Protein AF-A0A5B0MUD1-F1 (afdb_monomer_lite)

Secondary structure (DSSP, 8-state):
--HHHHTTT-HHHHHHHHHHHHHTTTTTT-HHHHHHHHHHHHHHHHHHTT---TT----HHHHHHHHHHHHH-HHHHHHHHHHH----HHHHHHHHHHHTT-

Structure (mmCIF, N/CA/C/O backbone):
data_AF-A0A5B0MUD1-F1
#
_entry.id   AF-A0A5B0MUD1-F1
#
loop_
_atom_site.group_PDB
_atom_site.id
_atom_site.type_symbol
_atom_site.label_atom_id
_atom_site.label_alt_id
_atom_site.label_comp_id
_atom_site.label_asym_id
_atom_site.label_entity_id
_atom_site.label_seq_id
_atom_site.pdbx_PDB_ins_code
_atom_site.Cartn_x
_atom_site.Cartn_y
_atom_site.Cartn_z
_atom_site.occupancy
_atom_site.B_iso_or_equiv
_atom_site.auth_seq_id
_atom_site.auth_comp_id
_atom_site.auth_asym_id
_atom_site.auth_atom_id
_atom_site.pdbx_PDB_model_num
ATOM 1 N N . MET A 1 1 ? -17.672 11.721 11.932 1.00 55.66 1 MET A N 1
ATOM 2 C CA . MET A 1 1 ? -16.303 12.182 12.255 1.00 55.66 1 MET A CA 1
ATOM 3 C C . MET A 1 1 ? -15.477 12.113 10.975 1.00 55.66 1 MET A C 1
ATOM 5 O O . MET A 1 1 ? -15.619 11.126 10.269 1.00 55.66 1 MET A O 1
ATOM 9 N N . HIS A 1 2 ? -14.732 13.163 10.614 1.00 68.94 2 HIS A N 1
ATOM 10 C CA . HIS A 1 2 ? -13.956 13.226 9.360 1.00 68.94 2 HIS A CA 1
ATOM 11 C C . HIS A 1 2 ? -12.499 12.812 9.628 1.00 68.94 2 HIS A C 1
ATOM 13 O O . HIS A 1 2 ? -11.946 13.239 10.641 1.00 68.94 2 HIS A O 1
ATOM 19 N N . LEU A 1 3 ? -11.879 12.031 8.731 1.00 63.69 3 LEU A N 1
ATOM 20 C CA . LEU A 1 3 ? -10.482 11.570 8.861 1.00 63.69 3 LEU A CA 1
ATOM 21 C C . LEU A 1 3 ? -9.494 12.722 9.117 1.00 63.69 3 LEU A C 1
ATOM 23 O O . LEU A 1 3 ? -8.623 12.596 9.967 1.00 63.69 3 LEU A O 1
ATOM 27 N N . GLU A 1 4 ? -9.681 13.864 8.453 1.00 61.62 4 GLU A N 1
ATOM 28 C CA . GLU A 1 4 ? -8.832 15.061 8.594 1.00 61.62 4 GLU A CA 1
ATOM 29 C C . GLU A 1 4 ? -8.854 15.698 9.990 1.00 61.62 4 GLU A C 1
ATOM 31 O O . GLU A 1 4 ? -7.948 16.448 10.349 1.00 61.62 4 GLU A O 1
ATOM 36 N N . LYS A 1 5 ? -9.913 15.456 10.772 1.00 65.69 5 LYS A N 1
ATOM 37 C CA . LYS A 1 5 ? -9.987 15.924 12.162 1.00 65.69 5 LYS A CA 1
ATOM 38 C C . LYS A 1 5 ? -9.304 14.935 13.105 1.00 65.69 5 LYS A C 1
ATOM 40 O O . LYS A 1 5 ? -8.620 15.362 14.023 1.00 65.69 5 LYS A O 1
ATOM 45 N N . ALA A 1 6 ? -9.421 13.635 12.830 1.00 61.22 6 ALA A N 1
ATOM 46 C CA . ALA A 1 6 ? -8.802 12.593 13.644 1.00 61.22 6 ALA A CA 1
ATOM 47 C C . ALA A 1 6 ? -7.268 12.584 13.560 1.00 61.22 6 ALA A C 1
ATO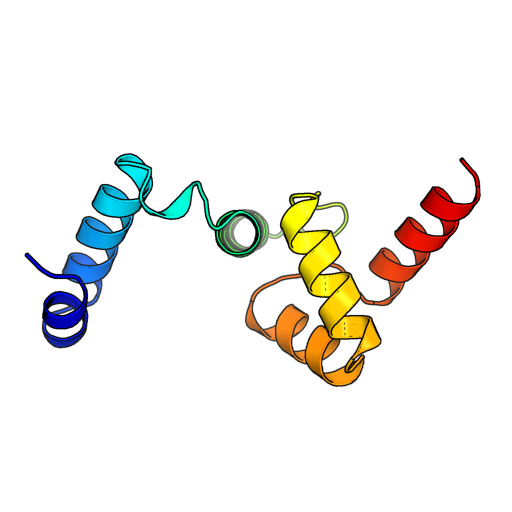M 49 O O . ALA A 1 6 ? -6.623 12.271 14.552 1.00 61.22 6 ALA A O 1
ATOM 50 N N . THR A 1 7 ? -6.677 13.004 12.434 1.00 57.47 7 THR A N 1
ATOM 51 C CA . THR A 1 7 ? -5.214 13.179 12.301 1.00 57.47 7 THR A CA 1
ATOM 52 C C . THR A 1 7 ? -4.633 14.277 13.200 1.00 57.47 7 T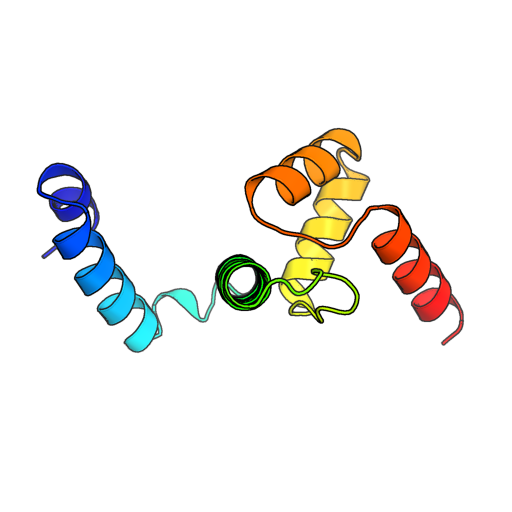HR A C 1
ATOM 54 O O . THR A 1 7 ? -3.416 14.375 13.316 1.00 57.47 7 THR A O 1
ATOM 57 N N . LYS A 1 8 ? -5.476 15.120 13.813 1.00 60.22 8 LYS A N 1
ATOM 58 C CA . LYS A 1 8 ? -5.065 16.201 14.724 1.00 60.22 8 LYS A CA 1
ATOM 59 C C . LYS A 1 8 ? -5.306 15.884 16.202 1.00 60.22 8 LYS A C 1
ATOM 61 O O . LYS A 1 8 ? -4.860 16.656 17.043 1.00 60.22 8 LYS A O 1
ATOM 66 N N . GLU A 1 9 ? -6.039 14.814 16.508 1.00 61.00 9 GLU A N 1
ATOM 67 C CA . GLU A 1 9 ? -6.400 14.438 17.880 1.00 61.00 9 GLU A CA 1
ATOM 68 C C . GLU A 1 9 ? -5.443 13.387 18.444 1.00 61.00 9 GLU A C 1
ATOM 70 O O . GLU A 1 9 ? -4.769 13.663 19.430 1.00 61.00 9 GLU A O 1
ATOM 75 N N . ASP A 1 10 ? -5.393 12.200 17.829 1.00 74.81 10 ASP A N 1
ATOM 76 C CA . ASP A 1 10 ? -4.514 11.094 18.228 1.00 74.81 10 ASP A CA 1
ATOM 77 C C . ASP A 1 10 ? -4.510 9.964 17.176 1.00 74.81 10 ASP A C 1
ATOM 79 O O . ASP A 1 10 ? -5.508 9.726 16.477 1.00 74.81 10 ASP A O 1
ATOM 83 N N . ASP A 1 11 ? -3.408 9.214 17.113 1.00 71.94 11 ASP A N 1
ATOM 84 C CA . ASP A 1 11 ? -3.195 8.123 16.159 1.00 71.94 11 ASP A CA 1
ATOM 85 C C . ASP A 1 11 ? -4.218 6.983 16.314 1.00 71.94 11 ASP A C 1
ATOM 87 O O . ASP A 1 11 ? -4.669 6.421 15.308 1.00 71.94 11 ASP A O 1
ATOM 91 N N . GLN A 1 12 ? -4.659 6.634 17.534 1.00 79.12 12 GLN A N 1
ATOM 92 C CA . GLN A 1 12 ? -5.659 5.565 17.703 1.00 79.12 12 GLN A CA 1
ATOM 93 C C . GLN A 1 12 ? -7.001 5.928 17.070 1.00 79.12 12 GLN A C 1
ATOM 95 O O . GLN A 1 12 ? -7.676 5.071 16.485 1.00 79.12 12 GLN A O 1
ATOM 100 N N . THR A 1 13 ? -7.409 7.186 17.210 1.00 83.75 13 THR A N 1
ATOM 101 C CA . THR A 1 13 ? -8.668 7.690 16.660 1.00 83.75 13 THR A CA 1
ATOM 102 C C . THR A 1 13 ? -8.632 7.650 15.135 1.00 83.75 13 THR A C 1
ATOM 104 O O . THR A 1 13 ? -9.602 7.215 14.501 1.00 83.75 13 THR A O 1
ATOM 107 N N . PHE A 1 14 ? -7.491 8.015 14.546 1.00 84.81 14 PHE A N 1
ATOM 108 C CA . PHE A 1 14 ? -7.25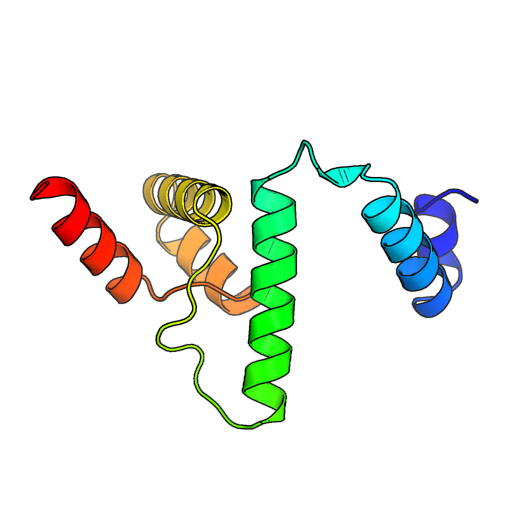7 7.882 13.113 1.00 84.81 14 PHE A CA 1
ATOM 109 C C . PHE A 1 14 ? -7.382 6.425 12.645 1.00 84.81 14 PHE A C 1
ATOM 111 O O . PHE A 1 14 ? -8.181 6.147 11.746 1.00 84.81 14 PHE A O 1
ATOM 118 N N . TRP A 1 15 ? -6.669 5.481 13.272 1.00 87.44 15 TRP A N 1
ATOM 119 C CA . TRP A 1 15 ? -6.682 4.075 12.847 1.00 87.44 15 TRP A CA 1
ATOM 120 C C . TRP A 1 15 ? -8.069 3.433 12.940 1.00 87.44 15 TRP A C 1
ATOM 122 O O . TRP A 1 15 ? -8.465 2.692 12.036 1.00 87.44 15 TRP A O 1
ATOM 132 N N . LYS A 1 16 ? -8.849 3.759 13.979 1.00 89.88 16 LYS A N 1
ATOM 133 C CA . LYS A 1 16 ? -10.236 3.282 14.122 1.00 89.88 16 LYS A CA 1
ATOM 134 C C . LYS A 1 16 ? -11.133 3.782 12.986 1.00 89.88 16 LYS A C 1
ATOM 136 O O . LYS A 1 16 ? -11.889 2.999 12.410 1.00 89.88 16 LYS A O 1
ATOM 141 N N . LEU A 1 17 ? -11.038 5.064 12.628 1.00 90.00 17 LEU A N 1
ATOM 142 C CA . LEU A 1 17 ? -11.799 5.617 11.502 1.00 90.00 17 LEU A CA 1
ATOM 143 C C . LEU A 1 17 ? -11.337 5.069 10.155 1.00 90.00 17 LEU A C 1
ATOM 145 O O . LEU A 1 17 ? -12.170 4.756 9.304 1.00 90.00 17 LEU A O 1
ATOM 149 N N . PHE A 1 18 ? -10.025 4.940 9.960 1.00 90.06 18 PHE A N 1
ATOM 150 C CA . PHE A 1 18 ? -9.458 4.349 8.756 1.00 90.06 18 PHE A CA 1
ATOM 151 C C . PHE A 1 18 ? -9.987 2.924 8.550 1.00 90.06 18 PHE A C 1
ATOM 153 O O . PHE A 1 18 ? -10.479 2.608 7.465 1.00 90.06 18 PHE A O 1
ATOM 160 N N . ALA A 1 19 ? -9.981 2.100 9.603 1.00 91.12 19 ALA A N 1
ATOM 161 C CA . ALA A 1 19 ? -10.528 0.747 9.567 1.00 91.12 19 ALA A CA 1
ATOM 162 C C . ALA A 1 19 ? -12.027 0.735 9.221 1.00 91.12 19 ALA A C 1
ATOM 164 O O . ALA A 1 19 ? -12.450 -0.052 8.376 1.00 91.12 19 ALA A O 1
ATOM 165 N N . ALA A 1 20 ? -12.827 1.642 9.794 1.00 92.56 20 ALA A N 1
ATOM 166 C CA . ALA A 1 20 ? -14.252 1.757 9.470 1.00 92.56 20 ALA A CA 1
ATOM 167 C C . ALA A 1 20 ? -14.499 2.161 7.999 1.00 92.56 20 ALA A C 1
ATOM 169 O O . ALA A 1 20 ? -15.395 1.634 7.331 1.00 92.56 20 ALA A O 1
ATOM 170 N N . HIS A 1 21 ? -13.690 3.071 7.452 1.00 92.00 21 HIS A N 1
ATOM 171 C CA . HIS A 1 21 ? -13.764 3.438 6.036 1.00 92.00 21 HIS A CA 1
ATOM 172 C C . HIS A 1 21 ? -13.322 2.303 5.109 1.00 92.00 21 HIS A C 1
ATOM 174 O O . HIS A 1 21 ? -13.981 2.051 4.099 1.00 92.00 21 HIS A O 1
ATOM 180 N N . ALA A 1 22 ? -12.262 1.581 5.470 1.00 91.75 22 ALA A N 1
ATOM 181 C CA . ALA A 1 22 ? -11.824 0.405 4.731 1.00 91.75 22 ALA A CA 1
ATOM 182 C C . ALA A 1 22 ? -12.897 -0.696 4.734 1.00 91.75 22 ALA A C 1
ATOM 184 O O . ALA A 1 22 ? -13.228 -1.221 3.673 1.00 91.75 22 ALA A O 1
ATOM 185 N N . ALA A 1 23 ? -13.505 -0.980 5.891 1.00 91.94 23 ALA A N 1
ATOM 186 C CA . ALA A 1 23 ? -14.571 -1.974 6.034 1.00 91.94 23 ALA A CA 1
ATOM 187 C C . ALA A 1 23 ? -15.851 -1.612 5.260 1.00 91.94 23 ALA A C 1
ATOM 189 O O . ALA A 1 23 ? -16.562 -2.496 4.796 1.00 91.94 23 ALA A O 1
ATOM 190 N N . SER A 1 24 ? -16.129 -0.317 5.075 1.00 93.12 24 SER A N 1
ATOM 191 C CA . SER A 1 24 ? -17.252 0.166 4.255 1.00 93.12 24 SER A CA 1
ATOM 192 C C . SER A 1 24 ? -16.933 0.262 2.755 1.00 93.12 24 SER A C 1
ATOM 194 O O . SER A 1 24 ? -17.706 0.854 2.002 1.00 93.12 24 SER A O 1
ATOM 196 N N . GLY A 1 25 ? -15.798 -0.288 2.311 1.00 90.81 25 GLY A N 1
ATOM 197 C CA . GLY A 1 25 ? -15.433 -0.378 0.894 1.00 90.81 25 GLY A CA 1
ATOM 198 C C . GLY A 1 25 ? -15.007 0.948 0.261 1.00 90.81 25 GLY A C 1
ATOM 199 O O . GLY A 1 25 ? -14.872 1.042 -0.960 1.00 90.81 25 GLY A O 1
ATOM 200 N N . LYS A 1 26 ? -14.746 1.998 1.058 1.00 90.38 26 LYS A N 1
ATOM 201 C CA . LYS A 1 26 ? -14.406 3.340 0.538 1.00 90.38 26 LYS A CA 1
ATOM 202 C C . LYS A 1 26 ? -13.138 3.366 -0.321 1.00 90.38 26 LYS A C 1
ATOM 204 O O . LYS A 1 26 ? -12.963 4.294 -1.105 1.00 90.38 26 LYS A O 1
ATOM 209 N N . PHE A 1 27 ? -12.282 2.351 -0.203 1.00 89.31 27 PHE A N 1
ATOM 210 C CA . PHE A 1 27 ? -11.028 2.230 -0.948 1.00 89.31 27 PHE A CA 1
ATOM 211 C C . PHE A 1 27 ? -11.036 1.129 -2.018 1.00 89.31 27 PHE A C 1
ATOM 213 O O . PHE A 1 27 ? -10.006 0.912 -2.655 1.00 89.31 27 PHE A O 1
ATOM 220 N N . ASP A 1 28 ? -12.155 0.439 -2.261 1.00 87.81 28 ASP A N 1
ATOM 221 C CA . ASP A 1 28 ? -12.170 -0.720 -3.172 1.00 87.81 28 ASP A CA 1
ATOM 222 C C . ASP A 1 28 ? -11.842 -0.361 -4.629 1.00 87.81 28 ASP A C 1
ATOM 224 O O . ASP A 1 28 ? -11.255 -1.164 -5.359 1.00 87.81 28 ASP A O 1
ATOM 228 N N . ASN A 1 29 ? -12.125 0.879 -5.032 1.00 90.44 29 ASN A N 1
ATOM 229 C CA . ASN A 1 29 ? -11.774 1.389 -6.358 1.00 90.44 29 ASN A CA 1
ATOM 230 C C . ASN A 1 29 ? -10.292 1.793 -6.478 1.00 90.44 29 ASN A C 1
ATOM 232 O O . ASN A 1 29 ? -9.782 1.932 -7.588 1.00 90.44 29 ASN A O 1
ATOM 236 N N . LEU A 1 30 ? -9.566 1.929 -5.364 1.00 90.75 30 LEU A N 1
ATOM 237 C CA . LEU A 1 30 ? -8.142 2.276 -5.333 1.00 90.75 30 LEU A CA 1
ATOM 238 C C . LEU A 1 30 ? -7.287 1.010 -5.180 1.00 90.75 30 LEU A C 1
ATOM 240 O O . LEU A 1 30 ? -6.570 0.820 -4.197 1.00 90.75 30 LEU A O 1
ATOM 244 N N . LYS A 1 31 ? -7.357 0.124 -6.179 1.00 90.38 31 LYS A N 1
ATOM 245 C CA . LYS A 1 31 ? -6.694 -1.194 -6.145 1.00 90.38 31 LYS A CA 1
ATOM 246 C C . LYS A 1 31 ? -5.183 -1.135 -5.841 1.00 90.38 31 LYS A C 1
ATOM 248 O O . LYS A 1 31 ? -4.745 -1.935 -5.014 1.00 90.38 31 LYS A O 1
ATOM 253 N N . PRO A 1 32 ? -4.382 -0.207 -6.412 1.00 90.44 32 PRO A N 1
ATOM 254 C CA . PRO A 1 32 ? -2.963 -0.098 -6.060 1.00 90.44 32 PRO A CA 1
ATOM 255 C C . PRO A 1 32 ? -2.735 0.271 -4.589 1.00 90.44 32 PRO A C 1
ATOM 257 O O . PRO A 1 32 ? -1.844 -0.283 -3.954 1.00 90.44 32 PRO A O 1
ATOM 260 N N . PHE A 1 33 ? -3.573 1.145 -4.023 1.00 90.75 33 PHE A N 1
ATOM 261 C CA . PHE A 1 33 ? -3.506 1.517 -2.608 1.00 90.75 33 PHE A CA 1
ATOM 262 C C . PHE A 1 33 ? -3.849 0.333 -1.697 1.00 90.75 33 PHE A C 1
ATOM 264 O O . PHE A 1 33 ? -3.120 0.053 -0.749 1.00 90.75 33 PHE A O 1
ATOM 271 N N . LYS A 1 34 ? -4.902 -0.428 -2.020 1.00 90.06 34 LYS A N 1
ATOM 272 C CA . LYS A 1 34 ? -5.230 -1.668 -1.297 1.00 90.06 34 LYS A CA 1
ATOM 273 C C . LYS A 1 34 ? -4.054 -2.651 -1.324 1.00 90.06 34 LYS A C 1
ATOM 275 O O . LYS A 1 34 ? -3.712 -3.239 -0.302 1.00 90.06 34 LYS A O 1
ATOM 280 N N . GLY A 1 35 ? -3.404 -2.783 -2.479 1.00 88.94 35 GLY A N 1
ATOM 281 C CA . GLY A 1 35 ? -2.194 -3.584 -2.643 1.00 88.94 35 GLY A CA 1
ATOM 282 C C . GLY A 1 35 ? -1.006 -3.115 -1.801 1.00 88.94 35 GLY A C 1
ATOM 283 O O . GLY A 1 35 ? -0.334 -3.952 -1.202 1.00 88.94 35 GLY A O 1
ATOM 284 N N . LEU A 1 36 ? -0.796 -1.801 -1.695 1.00 89.81 36 LEU A N 1
ATOM 285 C CA . LEU A 1 36 ? 0.213 -1.201 -0.820 1.00 89.81 36 LEU A CA 1
ATOM 286 C C . LEU A 1 36 ? -0.053 -1.520 0.656 1.00 89.81 36 LEU A C 1
ATOM 288 O O . LEU A 1 36 ? 0.851 -1.975 1.349 1.00 89.81 36 LEU A O 1
ATOM 292 N N . VAL A 1 37 ? -1.286 -1.322 1.135 1.00 90.25 37 VAL A N 1
ATOM 293 C CA . VAL A 1 37 ? -1.640 -1.616 2.535 1.00 90.25 37 VAL A CA 1
ATOM 294 C C . VAL A 1 37 ? -1.382 -3.091 2.850 1.00 90.25 37 VAL A C 1
ATOM 296 O O . VAL A 1 37 ? -0.723 -3.392 3.840 1.00 90.25 37 VAL A O 1
ATOM 299 N N . MET A 1 38 ? -1.793 -4.010 1.967 1.00 86.81 38 MET A N 1
ATOM 300 C CA . MET A 1 38 ? -1.485 -5.439 2.120 1.00 86.81 38 MET A CA 1
ATOM 301 C C . MET A 1 38 ? 0.026 -5.709 2.146 1.00 86.81 38 MET A C 1
ATOM 303 O O . MET A 1 38 ? 0.486 -6.522 2.945 1.00 86.81 38 MET A O 1
ATOM 307 N N . ALA A 1 39 ? 0.807 -5.035 1.297 1.00 85.50 39 ALA A N 1
ATOM 308 C CA . ALA A 1 39 ? 2.258 -5.191 1.253 1.00 85.50 39 ALA A CA 1
ATOM 309 C C . ALA A 1 39 ? 2.928 -4.792 2.577 1.00 85.50 39 ALA A C 1
ATOM 311 O O . ALA A 1 39 ? 3.754 -5.547 3.098 1.00 85.50 39 ALA A O 1
ATOM 312 N N . VAL A 1 40 ? 2.538 -3.639 3.126 1.00 87.38 40 VAL A N 1
ATOM 313 C CA . VAL A 1 40 ? 3.022 -3.126 4.417 1.00 87.38 40 VAL A CA 1
ATOM 314 C C . VAL A 1 40 ? 2.636 -4.085 5.548 1.00 87.38 40 VAL A C 1
ATOM 316 O O . VAL A 1 40 ? 3.490 -4.460 6.352 1.00 87.38 40 VAL A O 1
ATOM 319 N N . SER A 1 41 ? 1.377 -4.535 5.592 1.00 87.50 41 SER A N 1
ATOM 320 C CA . SER A 1 41 ? 0.889 -5.453 6.629 1.00 87.50 41 SER A CA 1
ATOM 321 C C . SER A 1 41 ? 1.617 -6.799 6.606 1.00 87.50 41 SER A C 1
ATOM 323 O O . SER A 1 41 ? 2.107 -7.244 7.642 1.00 87.50 41 SER A O 1
ATOM 325 N N . VAL A 1 42 ? 1.775 -7.416 5.428 1.00 85.81 42 VAL A N 1
ATOM 326 C CA . VAL A 1 42 ? 2.506 -8.689 5.288 1.00 85.81 42 VAL A CA 1
ATOM 327 C C . VAL A 1 42 ? 3.972 -8.533 5.686 1.00 85.81 42 VAL A C 1
ATOM 329 O O . VAL A 1 42 ? 4.550 -9.452 6.269 1.00 85.81 42 VAL A O 1
ATOM 332 N N . ARG A 1 43 ? 4.596 -7.385 5.388 1.00 83.50 43 ARG A N 1
ATOM 333 C CA . ARG A 1 43 ? 5.963 -7.110 5.842 1.00 83.50 43 ARG A CA 1
ATOM 334 C C . ARG A 1 43 ? 6.049 -7.127 7.361 1.00 83.50 43 ARG A C 1
ATOM 336 O O . ARG A 1 43 ? 6.865 -7.874 7.893 1.00 83.50 43 ARG A O 1
ATOM 343 N N . HIS A 1 44 ? 5.181 -6.371 8.023 1.00 83.56 44 HIS A N 1
ATOM 344 C CA . HIS A 1 44 ? 5.140 -6.309 9.479 1.00 83.56 44 HIS A CA 1
ATOM 345 C C . HIS A 1 44 ? 4.915 -7.696 10.108 1.00 83.56 44 HIS A C 1
ATOM 347 O O . HIS A 1 44 ? 5.619 -8.075 11.042 1.00 83.56 44 HIS A O 1
ATOM 353 N N . GLU A 1 45 ? 3.992 -8.494 9.561 1.00 86.31 45 GLU A N 1
ATOM 354 C CA . GLU A 1 45 ? 3.749 -9.869 10.022 1.00 86.31 45 GLU A CA 1
ATOM 355 C C . GLU A 1 45 ? 4.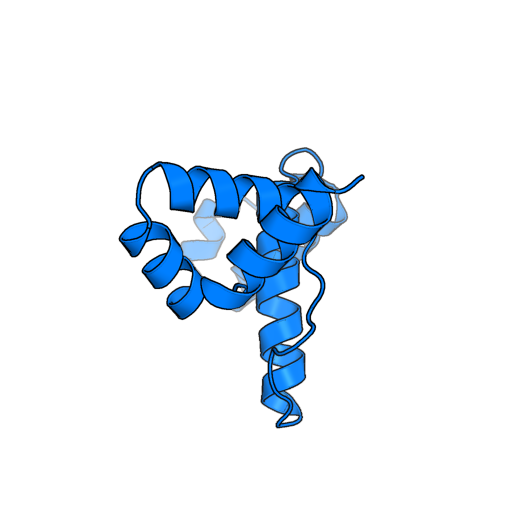961 -10.787 9.852 1.00 86.31 45 GLU A C 1
ATOM 357 O O . GLU A 1 45 ? 5.210 -11.640 10.699 1.00 86.31 45 GLU A O 1
ATOM 362 N N . ARG A 1 46 ? 5.719 -10.655 8.759 1.00 83.12 46 AR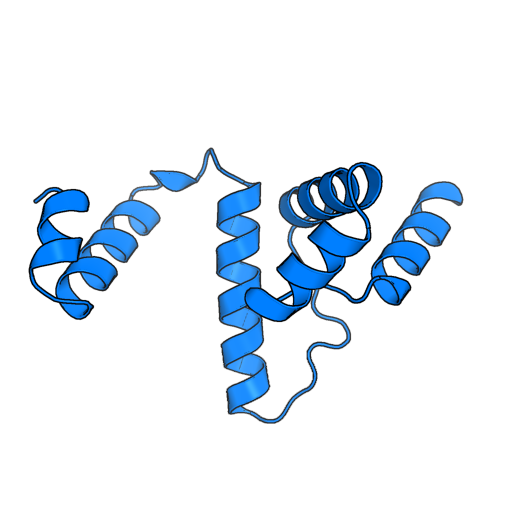G A N 1
ATOM 363 C CA . ARG A 1 46 ? 6.914 -11.480 8.543 1.00 83.12 46 ARG A CA 1
ATOM 364 C C . ARG A 1 46 ? 8.076 -11.053 9.423 1.00 83.12 46 ARG A C 1
ATOM 366 O O . ARG A 1 46 ? 8.754 -11.919 9.973 1.00 83.12 46 ARG A O 1
ATOM 373 N N . GLU A 1 47 ? 8.290 -9.751 9.560 1.00 84.44 47 GLU A N 1
ATOM 374 C CA . GLU A 1 47 ? 9.339 -9.194 10.412 1.00 84.44 47 GLU A CA 1
ATOM 375 C C . GLU A 1 47 ? 9.099 -9.551 11.885 1.00 84.44 47 GLU A C 1
ATOM 377 O O . GLU A 1 47 ? 10.047 -9.945 12.564 1.00 84.44 47 GLU A O 1
ATOM 382 N N . SER A 1 48 ? 7.845 -9.543 12.355 1.00 84.00 48 SER A N 1
ATOM 383 C CA . SER A 1 48 ? 7.512 -9.921 13.737 1.00 84.00 48 SER A CA 1
ATOM 384 C C . SER A 1 48 ? 7.829 -11.384 14.073 1.00 84.00 48 SER A C 1
ATOM 386 O O . SER A 1 48 ? 8.075 -11.708 15.233 1.00 84.00 48 SER A O 1
ATOM 388 N N . VAL A 1 49 ? 7.887 -12.263 13.065 1.00 88.69 49 VAL A N 1
ATOM 389 C CA . VAL A 1 49 ? 8.275 -13.679 13.207 1.00 88.69 49 VAL A CA 1
ATOM 390 C C . VAL A 1 49 ? 9.675 -13.982 12.652 1.00 88.69 49 VAL A C 1
ATOM 392 O O . VAL A 1 49 ? 10.009 -15.147 12.429 1.00 88.69 49 VAL A O 1
ATOM 395 N N . GLY A 1 50 ? 10.491 -12.955 12.384 1.00 83.31 50 GLY A N 1
ATOM 396 C CA . GLY A 1 50 ? 11.877 -13.097 11.916 1.00 83.31 50 GLY A CA 1
ATOM 397 C C . GLY A 1 50 ? 12.034 -13.691 10.508 1.00 83.31 50 GLY A C 1
ATOM 398 O O . GLY A 1 50 ? 13.092 -14.226 10.175 1.00 83.31 50 GLY A O 1
ATOM 399 N N . LYS A 1 51 ? 10.992 -13.640 9.670 1.00 81.94 51 LYS A N 1
ATOM 400 C CA . LYS A 1 51 ? 11.001 -14.187 8.303 1.00 81.94 51 LYS A CA 1
ATOM 401 C C . LYS A 1 51 ? 11.378 -13.128 7.272 1.00 81.94 51 LYS A C 1
ATOM 403 O O . LYS A 1 51 ? 10.989 -11.969 7.363 1.00 81.94 51 LYS A O 1
ATOM 408 N N . SER A 1 52 ? 12.068 -13.557 6.216 1.00 75.94 52 SER A N 1
ATOM 409 C CA . SER A 1 52 ? 12.378 -12.680 5.086 1.00 75.94 52 SER A CA 1
ATOM 410 C C . SER A 1 52 ? 11.131 -12.345 4.260 1.00 75.94 52 SER A C 1
ATOM 412 O O . SER A 1 52 ? 10.170 -13.115 4.175 1.00 75.94 52 SER A O 1
ATOM 414 N N . LEU A 1 53 ? 11.175 -11.213 3.555 1.00 70.69 53 LEU A N 1
ATOM 415 C CA . LEU A 1 53 ? 10.148 -10.811 2.582 1.00 70.69 53 LEU A CA 1
ATOM 416 C C . LEU A 1 53 ? 10.263 -11.559 1.242 1.00 70.69 53 LEU A C 1
ATOM 418 O O . LEU A 1 53 ? 9.496 -11.314 0.308 1.00 70.69 53 LEU A O 1
ATOM 422 N N . THR A 1 54 ? 11.211 -12.489 1.128 1.00 66.50 54 THR A N 1
ATOM 423 C CA . THR A 1 54 ? 11.428 -13.267 -0.089 1.00 66.50 54 THR A CA 1
ATOM 424 C C . THR A 1 54 ? 10.189 -14.111 -0.400 1.00 66.50 54 THR A C 1
ATOM 426 O O . THR A 1 54 ? 9.629 -14.788 0.464 1.00 66.50 54 THR A O 1
ATOM 429 N N . GLY A 1 55 ? 9.724 -14.050 -1.648 1.00 67.75 55 GLY A N 1
ATOM 430 C CA . GLY A 1 55 ? 8.572 -14.825 -2.115 1.00 67.75 55 GLY A CA 1
ATOM 431 C C . GLY A 1 55 ? 7.197 -14.265 -1.733 1.00 67.75 55 GLY A C 1
ATOM 432 O O . GLY A 1 55 ? 6.198 -14.919 -2.022 1.00 67.75 55 GLY A O 1
ATOM 433 N N . VAL A 1 56 ? 7.100 -13.072 -1.128 1.00 73.31 56 VAL A N 1
ATOM 434 C CA . VAL A 1 56 ? 5.795 -12.408 -0.946 1.00 73.31 56 VAL A CA 1
ATOM 435 C C . VAL A 1 56 ? 5.166 -12.133 -2.318 1.00 73.31 56 VAL A C 1
ATOM 437 O O . VAL A 1 56 ? 5.802 -11.574 -3.221 1.00 73.31 56 VAL A O 1
ATOM 440 N N . GLN A 1 57 ? 3.920 -12.575 -2.494 1.00 69.19 57 GLN A N 1
ATOM 441 C CA . GLN A 1 57 ? 3.091 -12.257 -3.654 1.00 69.19 57 GLN A CA 1
ATOM 442 C C . GLN A 1 57 ? 2.313 -10.983 -3.341 1.00 69.19 57 GLN A C 1
ATOM 444 O O . GLN A 1 57 ? 1.472 -10.971 -2.448 1.00 69.19 57 GLN A O 1
ATOM 449 N N . PHE A 1 58 ? 2.620 -9.907 -4.057 1.00 76.50 58 PHE A N 1
ATOM 450 C CA . PHE A 1 58 ? 1.839 -8.679 -3.986 1.00 76.50 58 PHE A CA 1
ATOM 451 C C . PHE A 1 58 ? 0.699 -8.719 -5.002 1.00 76.50 58 PHE A C 1
ATOM 453 O O . PHE A 1 58 ? 0.791 -9.424 -6.011 1.00 76.50 58 PHE A O 1
ATOM 460 N N . SER A 1 59 ? -0.354 -7.934 -4.761 1.00 84.19 59 SER A N 1
ATOM 461 C CA . SER A 1 59 ? -1.475 -7.833 -5.699 1.00 84.19 59 SER A CA 1
ATOM 462 C C . SER A 1 59 ? -0.997 -7.386 -7.088 1.00 84.19 59 SER A C 1
ATOM 464 O O . SER A 1 59 ? -0.137 -6.498 -7.151 1.00 84.19 59 SER A O 1
ATOM 466 N N . PRO A 1 60 ? -1.585 -7.901 -8.183 1.00 87.19 60 PRO A N 1
ATOM 467 C CA . PRO A 1 60 ? -1.217 -7.508 -9.543 1.00 87.19 60 PRO A CA 1
ATOM 468 C C . PRO A 1 60 ? -1.233 -5.990 -9.757 1.00 87.19 60 PRO A C 1
ATOM 470 O O . PRO A 1 60 ? -0.266 -5.433 -10.252 1.00 87.19 60 PRO A O 1
ATOM 473 N N . GLN A 1 61 ? -2.258 -5.296 -9.255 1.00 89.50 61 GLN A N 1
ATOM 474 C CA . GLN A 1 61 ? -2.433 -3.856 -9.481 1.00 89.50 61 GLN A CA 1
ATOM 475 C C . GLN A 1 61 ? -1.351 -3.007 -8.803 1.00 89.50 61 GLN A C 1
ATOM 477 O O . GLN A 1 61 ? -0.963 -1.959 -9.312 1.00 89.50 61 GLN A O 1
ATOM 482 N N . PHE A 1 62 ? -0.849 -3.457 -7.653 1.00 88.50 62 PHE A N 1
ATOM 483 C CA . PHE A 1 62 ? 0.290 -2.816 -7.001 1.00 88.50 62 PHE A CA 1
ATOM 484 C C . PHE A 1 62 ? 1.610 -3.138 -7.707 1.00 88.50 62 PHE A C 1
ATOM 486 O O . PHE A 1 62 ? 2.464 -2.262 -7.820 1.00 88.50 62 PHE A O 1
ATOM 493 N N . ASN A 1 63 ? 1.768 -4.352 -8.245 1.00 88.19 63 ASN A N 1
ATOM 494 C CA . ASN A 1 63 ? 2.931 -4.672 -9.076 1.00 88.19 63 ASN A CA 1
ATOM 495 C C . ASN A 1 63 ? 2.961 -3.812 -10.345 1.00 88.19 63 ASN A C 1
ATOM 497 O O . ASN A 1 63 ? 4.010 -3.258 -10.652 1.00 88.19 63 ASN A O 1
ATOM 501 N N . ASP A 1 64 ? 1.830 -3.643 -11.032 1.00 90.94 64 ASP A N 1
ATOM 502 C CA . ASP A 1 64 ? 1.731 -2.811 -12.240 1.00 90.94 64 ASP A CA 1
ATOM 503 C C . ASP A 1 64 ? 2.072 -1.344 -11.941 1.00 90.94 64 ASP A C 1
ATOM 505 O O . ASP A 1 64 ? 2.813 -0.694 -12.687 1.00 90.94 64 ASP A O 1
ATOM 509 N N . PHE A 1 65 ? 1.598 -0.835 -10.798 1.00 91.38 65 PHE A N 1
ATOM 510 C CA . PHE A 1 65 ? 1.979 0.482 -10.292 1.00 91.38 65 PHE A CA 1
ATOM 511 C C . PHE A 1 65 ? 3.494 0.583 -10.063 1.00 91.38 65 PHE A C 1
ATOM 513 O O . PHE A 1 65 ? 4.133 1.507 -10.568 1.00 91.38 65 PHE A O 1
ATOM 520 N N . MET A 1 66 ? 4.092 -0.388 -9.366 1.00 90.25 66 MET A N 1
ATOM 521 C CA . MET A 1 66 ? 5.535 -0.411 -9.106 1.00 90.25 66 MET A CA 1
ATOM 522 C C . MET A 1 66 ? 6.363 -0.556 -10.387 1.00 90.25 66 MET A C 1
ATOM 524 O O . MET A 1 66 ? 7.417 0.068 -10.503 1.00 90.25 66 MET A O 1
ATOM 528 N N . MET A 1 67 ? 5.889 -1.325 -11.369 1.00 90.44 67 MET A N 1
ATOM 529 C CA . MET A 1 67 ? 6.530 -1.455 -12.680 1.00 90.44 67 MET A CA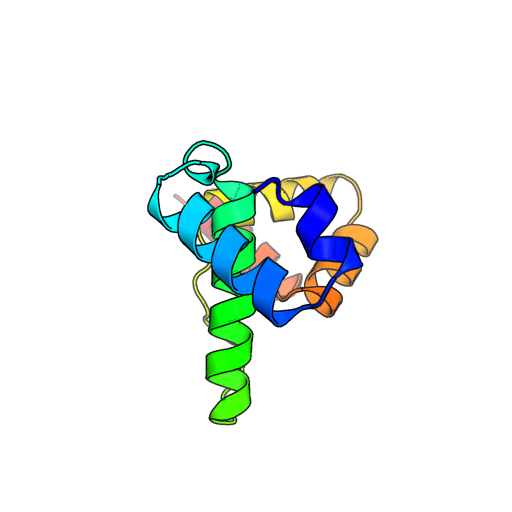 1
ATOM 530 C C . MET A 1 67 ? 6.499 -0.137 -13.450 1.00 90.44 67 MET A C 1
ATOM 532 O O . MET A 1 67 ? 7.513 0.259 -14.025 1.00 90.44 67 MET A O 1
ATOM 536 N N . THR A 1 68 ? 5.365 0.562 -13.424 1.00 93.75 68 THR A N 1
ATOM 537 C CA . THR A 1 68 ? 5.230 1.890 -14.034 1.00 93.75 68 THR A CA 1
ATOM 538 C C . THR A 1 68 ? 6.168 2.887 -13.356 1.00 93.75 68 THR A C 1
ATOM 540 O O . THR A 1 68 ? 6.918 3.591 -14.032 1.00 93.75 68 THR A O 1
ATOM 543 N N . LEU A 1 69 ? 6.210 2.890 -12.020 1.00 92.12 69 LEU A N 1
ATOM 544 C CA . LEU A 1 69 ? 7.125 3.734 -11.253 1.00 92.12 69 LEU A CA 1
ATOM 545 C C . LEU A 1 69 ? 8.591 3.430 -11.588 1.00 92.12 69 LEU A C 1
ATOM 547 O O . LEU A 1 69 ? 9.375 4.356 -11.771 1.00 92.12 69 LEU A O 1
ATOM 551 N N . ALA A 1 70 ? 8.957 2.154 -11.727 1.00 91.38 70 ALA A N 1
ATOM 552 C CA . ALA A 1 70 ? 10.310 1.743 -12.094 1.00 91.38 70 ALA A CA 1
ATOM 553 C C . ALA A 1 70 ? 10.682 2.138 -13.530 1.00 91.38 70 ALA A C 1
ATOM 555 O O . ALA A 1 70 ? 11.847 2.441 -13.786 1.00 91.38 70 ALA A O 1
ATOM 556 N N . ALA A 1 71 ? 9.717 2.151 -14.454 1.00 94.25 71 ALA A N 1
ATOM 557 C CA . ALA A 1 71 ? 9.923 2.616 -15.824 1.00 94.25 71 ALA A CA 1
ATOM 558 C C . ALA A 1 71 ? 10.164 4.133 -15.887 1.00 94.25 71 ALA A C 1
ATOM 560 O O . ALA A 1 71 ? 11.004 4.580 -16.663 1.00 94.25 71 ALA A O 1
ATOM 561 N N . ILE A 1 72 ? 9.469 4.909 -15.048 1.00 95.69 72 ILE A N 1
ATOM 562 C CA . ILE A 1 72 ? 9.658 6.364 -14.937 1.00 95.69 72 ILE A CA 1
ATOM 563 C C . ILE A 1 72 ? 10.968 6.685 -14.207 1.00 95.69 72 ILE A C 1
ATOM 565 O O . ILE A 1 72 ? 11.741 7.538 -14.635 1.00 95.69 72 ILE A O 1
ATOM 569 N N . SER A 1 73 ? 11.216 6.017 -13.082 1.00 94.81 73 SER A N 1
ATOM 570 C CA . SER A 1 73 ? 12.385 6.240 -12.240 1.00 94.81 73 SER A CA 1
ATOM 571 C C . SER A 1 73 ? 12.760 4.966 -11.480 1.00 94.81 73 SER A C 1
ATOM 573 O O . SER A 1 73 ? 12.177 4.662 -10.433 1.00 94.81 73 SER A O 1
ATOM 575 N N . PRO A 1 74 ? 13.804 4.246 -11.927 1.00 92.12 74 PRO A N 1
ATOM 576 C CA . PRO A 1 74 ? 14.305 3.076 -11.210 1.00 92.12 74 PRO A CA 1
ATOM 577 C C . PRO A 1 74 ? 14.726 3.400 -9.771 1.00 92.12 74 PRO A C 1
ATOM 579 O O . PRO A 1 74 ? 14.497 2.604 -8.862 1.00 92.12 74 PRO A O 1
ATOM 582 N N . ARG A 1 75 ? 15.310 4.589 -9.551 1.00 89.19 75 ARG A N 1
ATOM 583 C CA . ARG A 1 75 ? 15.694 5.069 -8.214 1.00 89.19 75 ARG A CA 1
ATOM 584 C C . ARG A 1 75 ? 14.473 5.368 -7.345 1.00 89.19 75 ARG A C 1
ATOM 586 O O . ARG A 1 75 ? 14.478 5.010 -6.175 1.00 89.19 75 ARG A O 1
ATOM 593 N N . GLY A 1 76 ? 13.426 5.966 -7.916 1.00 89.00 76 GLY A N 1
ATOM 594 C CA . GLY A 1 76 ? 12.168 6.219 -7.209 1.00 89.00 76 GLY A CA 1
ATOM 595 C C . GLY A 1 76 ? 11.476 4.926 -6.779 1.00 89.00 76 GLY A C 1
ATOM 596 O O . GLY A 1 76 ? 11.042 4.815 -5.637 1.00 89.00 76 GLY A O 1
ATOM 597 N N . ALA A 1 77 ? 11.450 3.915 -7.652 1.00 88.19 77 ALA A N 1
ATOM 598 C CA . ALA A 1 77 ? 10.911 2.600 -7.309 1.00 88.19 77 ALA A CA 1
ATOM 599 C C . ALA A 1 77 ? 11.729 1.886 -6.222 1.00 88.19 77 ALA A C 1
ATOM 601 O O . ALA A 1 77 ? 11.144 1.256 -5.342 1.00 88.19 77 ALA A O 1
ATOM 602 N N . HIS A 1 78 ? 13.062 2.004 -6.257 1.00 85.44 78 HIS A N 1
ATOM 603 C CA . HIS A 1 78 ? 13.925 1.471 -5.200 1.00 85.44 78 HIS A CA 1
ATOM 604 C C . HIS A 1 78 ? 13.643 2.136 -3.851 1.00 85.44 78 HIS A C 1
ATOM 606 O O . HIS A 1 78 ? 13.383 1.444 -2.872 1.00 85.44 78 HIS A O 1
ATOM 612 N N . PHE A 1 79 ? 13.624 3.471 -3.822 1.00 87.06 79 PHE A N 1
ATOM 613 C CA . PHE A 1 79 ? 13.321 4.235 -2.615 1.00 87.06 79 PHE A CA 1
ATOM 614 C C . PHE A 1 79 ? 11.946 3.860 -2.048 1.00 87.06 79 PHE A C 1
ATOM 616 O O . PHE A 1 79 ? 11.828 3.521 -0.874 1.00 87.06 79 PHE A O 1
ATOM 623 N N . PHE A 1 80 ? 10.919 3.819 -2.902 1.00 87.19 80 PHE A N 1
ATOM 624 C CA . PHE A 1 80 ? 9.567 3.437 -2.496 1.00 87.19 80 PHE A CA 1
ATOM 625 C C . PHE A 1 80 ? 9.530 2.047 -1.851 1.00 87.19 80 PHE A C 1
ATOM 627 O O . PHE A 1 80 ? 8.905 1.848 -0.807 1.00 87.19 80 PHE A O 1
ATOM 634 N N . GLN A 1 81 ? 10.216 1.083 -2.465 1.00 81.38 81 GLN A N 1
ATOM 635 C CA . GLN A 1 81 ? 10.312 -0.270 -1.945 1.00 81.38 81 GLN A CA 1
ATOM 636 C C . GLN A 1 81 ? 10.953 -0.307 -0.546 1.00 81.38 81 GLN A C 1
ATOM 638 O O . GLN A 1 81 ? 10.457 -1.032 0.320 1.00 81.38 81 GLN A O 1
ATOM 643 N N . GLU A 1 82 ? 12.049 0.424 -0.335 1.00 81.62 82 GLU A N 1
ATOM 644 C CA . GLU A 1 82 ? 12.740 0.475 0.960 1.00 81.62 82 GLU A CA 1
ATOM 645 C C . GLU A 1 82 ? 11.844 1.086 2.042 1.00 81.62 82 GLU A C 1
ATOM 647 O O . GLU A 1 82 ? 11.747 0.541 3.148 1.00 81.62 82 GLU A O 1
ATOM 652 N N . THR A 1 83 ? 11.129 2.163 1.700 1.00 80.69 83 THR A N 1
ATOM 653 C CA . THR A 1 83 ? 10.255 2.886 2.630 1.00 80.69 83 THR A CA 1
ATOM 654 C C . THR A 1 83 ? 9.027 2.075 3.046 1.00 80.69 83 THR A C 1
ATOM 656 O O . THR A 1 83 ? 8.749 1.973 4.237 1.00 80.69 83 THR A O 1
ATOM 659 N N . PHE A 1 84 ? 8.290 1.479 2.102 1.00 72.12 84 PHE A N 1
ATOM 660 C CA . PHE A 1 84 ? 6.945 0.947 2.381 1.00 72.12 84 PHE A CA 1
ATOM 661 C C . PHE A 1 84 ? 6.806 -0.577 2.284 1.00 72.12 84 PHE A C 1
ATOM 663 O O . PHE A 1 84 ? 5.765 -1.099 2.658 1.00 72.12 84 PHE A O 1
ATOM 670 N N . ALA A 1 85 ? 7.846 -1.302 1.860 1.00 62.41 85 ALA A N 1
ATOM 671 C CA . ALA A 1 85 ? 7.812 -2.693 1.379 1.00 62.41 85 ALA A CA 1
ATOM 672 C C . ALA A 1 85 ? 7.516 -2.829 -0.125 1.00 62.41 85 ALA A C 1
ATOM 674 O O . ALA A 1 85 ? 6.557 -2.285 -0.664 1.00 62.41 85 ALA A O 1
ATOM 675 N N . GLY A 1 86 ? 8.326 -3.651 -0.795 1.00 54.47 86 GLY A N 1
ATOM 676 C CA . GLY A 1 86 ? 8.172 -4.043 -2.198 1.00 54.47 86 GLY A CA 1
ATOM 677 C C . GLY A 1 86 ? 9.135 -5.179 -2.572 1.00 54.47 86 GLY A C 1
ATOM 678 O O . GLY A 1 86 ? 9.983 -5.576 -1.769 1.00 54.47 86 GLY A O 1
ATOM 679 N N . ARG A 1 87 ? 9.003 -5.729 -3.787 1.00 56.03 87 ARG A N 1
ATOM 680 C CA . ARG A 1 87 ? 9.910 -6.751 -4.358 1.00 56.03 87 ARG A CA 1
ATOM 681 C C . ARG A 1 87 ? 11.181 -6.096 -4.873 1.00 56.03 87 ARG A C 1
ATOM 683 O O . ARG A 1 87 ? 11.072 -5.084 -5.559 1.00 56.03 87 ARG A O 1
ATOM 690 N N . SER A 1 88 ? 12.347 -6.707 -4.616 1.00 57.59 88 SER A N 1
ATOM 691 C CA . SER A 1 88 ? 13.638 -6.181 -5.089 1.00 57.59 88 SER A CA 1
ATOM 692 C C . SER A 1 88 ? 13.610 -5.970 -6.596 1.00 57.59 88 SER A C 1
ATOM 694 O O . SER A 1 88 ? 12.972 -6.740 -7.317 1.00 57.59 88 SER A O 1
ATOM 696 N N . LEU A 1 89 ? 14.341 -4.967 -7.089 1.00 59.34 89 LEU A N 1
ATOM 697 C CA . LEU A 1 89 ? 14.480 -4.722 -8.531 1.00 59.34 89 LEU A CA 1
ATOM 698 C C . LEU A 1 89 ? 14.881 -5.995 -9.300 1.00 59.34 89 LEU A C 1
ATOM 700 O O . LEU A 1 89 ? 14.464 -6.196 -10.437 1.00 59.34 89 LEU A O 1
ATOM 704 N N . ARG A 1 90 ? 15.644 -6.892 -8.661 1.00 58.69 90 ARG A N 1
ATOM 705 C CA . ARG A 1 90 ? 15.995 -8.212 -9.198 1.00 58.69 90 ARG A CA 1
ATOM 706 C C . ARG A 1 90 ? 14.766 -9.115 -9.366 1.00 58.69 90 ARG A C 1
ATOM 708 O O . ARG A 1 90 ? 14.536 -9.622 -10.455 1.00 58.69 90 ARG A O 1
ATOM 715 N N . SER A 1 91 ? 13.931 -9.232 -8.334 1.00 58.41 91 SER A N 1
ATOM 716 C CA . SER A 1 91 ? 12.681 -9.999 -8.396 1.00 58.41 91 SER A CA 1
ATOM 717 C C . SER A 1 91 ? 11.682 -9.424 -9.407 1.00 58.41 91 SER A C 1
ATOM 719 O O . SER A 1 91 ? 10.976 -10.191 -10.056 1.00 58.41 91 SER A O 1
ATOM 721 N N . GLN A 1 92 ? 11.635 -8.100 -9.587 1.00 57.81 92 GLN A N 1
ATOM 722 C CA . GLN A 1 92 ? 10.788 -7.470 -10.609 1.00 57.81 92 GLN A CA 1
ATOM 723 C C . GLN A 1 92 ? 11.238 -7.827 -12.035 1.00 57.81 92 GLN A C 1
ATOM 725 O O . GLN A 1 92 ? 10.405 -8.109 -12.898 1.00 57.81 92 GLN A O 1
ATOM 730 N N . ARG A 1 93 ? 12.554 -7.876 -12.280 1.00 65.56 93 ARG A N 1
ATOM 731 C CA . ARG A 1 93 ? 13.121 -8.308 -13.569 1.00 65.56 93 ARG A CA 1
ATOM 732 C C . ARG A 1 93 ? 12.810 -9.776 -13.871 1.00 65.56 93 ARG A C 1
ATOM 734 O O . ARG A 1 93 ? 12.446 -10.081 -15.003 1.00 65.56 93 ARG A O 1
ATOM 741 N N . ASP A 1 94 ? 12.860 -10.649 -12.865 1.00 60.47 94 ASP A N 1
ATOM 742 C CA . ASP A 1 94 ? 12.547 -12.077 -13.028 1.00 60.47 94 ASP A CA 1
ATOM 743 C C . ASP A 1 94 ? 11.071 -12.330 -13.383 1.00 60.47 94 ASP A C 1
ATOM 745 O O . ASP A 1 94 ? 10.768 -13.238 -14.155 1.00 60.47 94 ASP A O 1
ATOM 749 N N . ILE A 1 95 ? 10.136 -11.522 -12.864 1.00 60.44 95 ILE A N 1
ATOM 750 C CA . ILE A 1 95 ? 8.717 -11.591 -13.266 1.00 60.44 95 ILE A CA 1
ATOM 751 C C . ILE A 1 95 ? 8.575 -11.187 -14.730 1.00 60.44 95 ILE A C 1
ATOM 753 O O . ILE A 1 95 ? 7.938 -11.895 -15.502 1.00 60.44 95 ILE A O 1
ATOM 757 N N . ARG A 1 96 ? 9.212 -10.080 -15.128 1.00 57.44 96 ARG A N 1
ATOM 758 C CA . ARG A 1 96 ? 9.143 -9.570 -16.501 1.00 57.44 96 ARG A CA 1
ATOM 759 C C . ARG A 1 96 ? 9.710 -10.571 -17.510 1.00 57.44 96 ARG A C 1
ATOM 761 O O . ARG A 1 96 ? 9.135 -10.734 -18.577 1.00 57.44 96 ARG A O 1
ATOM 768 N N . ALA A 1 97 ? 10.781 -11.281 -17.158 1.00 57.53 97 ALA A N 1
ATOM 769 C CA . ALA A 1 97 ? 11.334 -12.351 -17.988 1.00 57.53 97 ALA A CA 1
ATOM 770 C C . ALA A 1 97 ? 10.374 -13.547 -18.136 1.00 57.53 97 ALA A C 1
ATOM 772 O O . ALA A 1 97 ? 10.326 -14.162 -19.195 1.00 57.53 97 ALA A O 1
ATOM 773 N N . LYS A 1 98 ? 9.580 -13.854 -17.102 1.00 56.44 98 LYS A N 1
ATOM 774 C CA . LYS A 1 98 ? 8.583 -14.937 -17.139 1.00 56.44 98 LYS A CA 1
ATOM 775 C C . LYS A 1 98 ? 7.299 -14.557 -17.879 1.00 56.44 98 LYS A C 1
ATOM 777 O O . LYS A 1 98 ? 6.691 -15.424 -18.487 1.00 56.44 98 LYS A O 1
ATOM 782 N N . THR A 1 99 ? 6.902 -13.285 -17.859 1.00 47.62 99 THR A N 1
ATOM 783 C CA . THR A 1 99 ? 5.714 -12.787 -18.578 1.00 47.62 99 THR A CA 1
ATOM 784 C C . THR A 1 99 ? 5.944 -12.627 -20.085 1.00 47.62 99 THR A C 1
ATOM 786 O O . THR A 1 99 ? 4.984 -12.644 -20.834 1.00 47.62 99 THR A O 1
ATOM 789 N N . VAL A 1 100 ? 7.190 -12.488 -20.550 1.00 46.41 100 VAL A N 1
ATOM 790 C CA . VAL A 1 100 ? 7.516 -12.365 -21.990 1.00 46.41 100 VAL A CA 1
ATOM 791 C C . VAL A 1 100 ? 7.599 -13.731 -22.700 1.00 46.41 100 VAL A C 1
ATOM 793 O O . VAL A 1 100 ? 7.633 -13.787 -23.923 1.00 46.41 100 VAL A O 1
ATOM 796 N N . PHE A 1 101 ? 7.618 -14.834 -21.946 1.00 43.41 101 PHE A N 1
ATOM 797 C CA . PHE A 1 101 ? 7.729 -16.206 -22.462 1.00 43.41 101 PHE A CA 1
ATOM 798 C C . PHE A 1 101 ? 6.415 -17.015 -22.392 1.00 43.41 101 PHE A C 1
ATOM 800 O O . PHE A 1 101 ? 6.443 -18.231 -22.585 1.00 43.41 101 PHE A O 1
ATOM 807 N N . LEU A 1 102 ? 5.283 -16.354 -22.125 1.00 41.16 102 LEU A N 1
ATOM 808 C CA . LEU A 1 102 ? 3.920 -16.898 -22.204 1.00 41.16 102 LEU A CA 1
ATOM 809 C C . LEU A 1 102 ? 3.089 -16.025 -23.143 1.00 41.16 102 LEU A C 1
ATOM 811 O O . LEU A 1 102 ? 2.280 -16.606 -23.895 1.00 41.16 102 LEU A O 1
#

Sequence (102 aa):
MHLEKATKEDDQTFWKLFAAHAASGKFDNLKPFKGLVMAVSVRHERESVGKSLTGVQFSPQFNDFMMTLAAISPRGAHFFQETFAGRSLRSQRDIRAKTVFL

pLDDT: mean 78.62, std 14.2, range [41.16, 95.69]

Foldseek 3Di:
DDLVVQVVPDPVSNVVVVVVCVVVCVCVVVVLVVQLVVQQVVVVVQVVVPHDPPPDDTDPVVLVVLVVQCVVPVVRSVVCCVVRNDDPPVVNVVVVVVVVVD

Radius of gyration: 16.02 Å; chains: 1; bounding box: 33×33×41 Å

Organism: NCBI:txid56615